Protein AF-A0AA42I0A2-F1 (afdb_monomer)

Mean predicted aligned error: 7.87 Å

Secondary structure (DSSP, 8-state):
-TT---HHIIIIITT-S-EE---S--HHHHHHHHHHHHHHHTSSS-EEEEEEGGGTEEEEEE--SHHHHHHHHHH-TTS-EEEE-TTT--EEEE-SS---EEEE--HHHHHHH--S-HHHHHHHHHHHHHTTGGG--SS-HHHHHHHH--TT-

Nearest PDB structures (foldseek):
  3h25-assembly1_A  TM=4.800E-01  e=4.914E-01  Plasmid RSF1010
  3t0p-assembly1_B  TM=2.494E-01  e=5.218E-01  Agathobacter rectalis ATCC 33656
  3cz8-assembly1_A  TM=2.955E-01  e=2.205E+00  Bacillus subtilis subsp. subtilis str. 168
  4z9m-assembly2_B  TM=3.263E-01  e=4.813E+00  Homo sapiens
  1kz7-assembly2_C  TM=2.636E-01  e=4.532E+00  Mus musculus

Sequence (153 aa):
MFGDDSTLFMRYVKGRGNAVYPWSLSIVDCYFMWLAFSKVSGSDRPLLSRISDNGRQIEDVLIADAYDIYEIDSRAAGFEVVLRHDSSGSLCYWDVHERFVIAVGGRDFLGVASPYPGDIEKHRYIEEMMHREAFGFDGPPEAIYAAISNPFS

Structure (mmCIF, N/CA/C/O backbone):
data_AF-A0AA42I0A2-F1
#
_entry.id   AF-A0AA42I0A2-F1
#
loop_
_atom_site.group_PDB
_atom_site.id
_atom_site.type_symbol
_atom_site.label_atom_id
_atom_site.label_alt_id
_atom_site.label_comp_id
_atom_site.label_asym_id
_atom_site.label_entity_id
_atom_site.label_seq_id
_atom_site.pdbx_PDB_ins_code
_atom_site.Cartn_x
_atom_site.Cartn_y
_atom_site.Cartn_z
_atom_site.occupancy
_atom_site.B_iso_or_equiv
_atom_site.auth_seq_id
_atom_site.auth_comp_id
_atom_site.auth_asym_id
_atom_site.auth_atom_id
_atom_site.pdbx_PDB_model_num
ATOM 1 N N . MET A 1 1 ? 9.692 -6.580 -6.633 1.00 52.25 1 MET A N 1
ATOM 2 C CA . MET A 1 1 ? 10.050 -6.727 -8.070 1.00 52.25 1 MET A CA 1
ATOM 3 C C . MET A 1 1 ? 10.227 -8.189 -8.457 1.00 52.25 1 MET A C 1
ATOM 5 O O . MET A 1 1 ? 10.274 -9.040 -7.579 1.00 52.25 1 MET A O 1
ATOM 9 N N . PHE A 1 2 ? 10.340 -8.518 -9.750 1.00 41.44 2 PHE A N 1
ATOM 10 C CA . PHE A 1 2 ? 10.799 -9.853 -10.162 1.00 41.44 2 PHE A CA 1
ATOM 11 C C . PHE A 1 2 ? 12.229 -10.050 -9.633 1.00 41.44 2 PHE A C 1
ATOM 13 O O . PHE A 1 2 ? 13.110 -9.266 -9.964 1.00 41.44 2 PHE A O 1
ATOM 20 N N . GLY A 1 3 ? 12.425 -11.029 -8.747 1.00 52.66 3 GLY A N 1
ATOM 21 C CA . GLY A 1 3 ? 13.694 -11.243 -8.036 1.00 52.66 3 GLY A CA 1
ATOM 22 C C . GLY A 1 3 ? 13.775 -10.636 -6.630 1.00 52.66 3 GLY A C 1
ATOM 23 O O . GLY A 1 3 ? 14.734 -10.918 -5.928 1.00 52.66 3 GLY A O 1
ATOM 24 N N . ASP A 1 4 ? 12.766 -9.879 -6.193 1.00 64.25 4 ASP A N 1
ATOM 25 C CA . ASP A 1 4 ? 12.669 -9.419 -4.805 1.00 64.25 4 ASP A CA 1
ATOM 26 C C . ASP A 1 4 ? 12.328 -10.607 -3.888 1.00 64.25 4 ASP A C 1
ATOM 28 O O . ASP A 1 4 ? 11.266 -11.233 -4.002 1.00 64.25 4 ASP A O 1
ATOM 32 N N . ASP A 1 5 ? 13.276 -10.966 -3.029 1.00 70.56 5 ASP A N 1
ATOM 33 C CA . ASP A 1 5 ? 13.173 -12.014 -2.019 1.00 70.56 5 ASP A CA 1
ATOM 34 C C . ASP A 1 5 ? 13.103 -11.448 -0.591 1.00 70.56 5 ASP A C 1
ATOM 36 O O . ASP A 1 5 ? 13.224 -12.203 0.381 1.00 70.56 5 ASP A O 1
ATOM 40 N N . SER A 1 6 ? 12.843 -10.141 -0.462 1.00 80.50 6 SER A N 1
ATOM 41 C CA . SER A 1 6 ? 12.669 -9.472 0.823 1.00 80.50 6 SER A CA 1
ATOM 42 C C . SER A 1 6 ? 11.505 -10.055 1.634 1.00 80.50 6 SER A C 1
ATOM 44 O O . SER A 1 6 ? 10.574 -10.700 1.128 1.00 80.50 6 SER A O 1
ATOM 46 N N . THR A 1 7 ? 11.597 -9.901 2.957 1.00 87.25 7 THR A N 1
ATOM 47 C CA . THR A 1 7 ? 10.776 -10.674 3.894 1.00 87.25 7 THR A CA 1
ATOM 48 C C . THR A 1 7 ? 9.296 -10.318 3.782 1.00 87.25 7 THR A C 1
ATOM 50 O O . THR A 1 7 ? 8.445 -11.215 3.776 1.00 87.25 7 THR A O 1
ATOM 53 N N . LEU A 1 8 ? 8.956 -9.028 3.730 1.00 89.38 8 LEU A N 1
ATOM 54 C CA . LEU A 1 8 ? 7.571 -8.581 3.601 1.00 89.38 8 LEU A CA 1
ATOM 55 C C . LEU A 1 8 ? 7.032 -8.829 2.189 1.00 89.38 8 LEU A C 1
ATOM 57 O O . LEU A 1 8 ? 5.884 -9.265 2.089 1.00 89.38 8 LEU A O 1
ATOM 61 N N . PHE A 1 9 ? 7.817 -8.669 1.122 1.00 86.88 9 PHE A N 1
ATOM 62 C CA . PHE A 1 9 ? 7.389 -9.008 -0.235 1.00 86.88 9 PHE A CA 1
ATOM 63 C C . PHE A 1 9 ? 6.990 -10.479 -0.324 1.00 86.88 9 PHE A C 1
ATOM 65 O O . PHE A 1 9 ? 5.863 -10.811 -0.706 1.00 86.88 9 PHE A O 1
ATOM 72 N N . MET A 1 10 ? 7.885 -11.370 0.109 1.00 86.00 10 MET A N 1
ATOM 73 C CA . MET A 1 10 ? 7.660 -12.814 0.120 1.00 86.00 10 MET A CA 1
ATOM 74 C C . MET A 1 10 ? 6.429 -13.203 0.945 1.00 86.00 10 MET A C 1
ATOM 76 O O . MET A 1 10 ? 5.724 -14.150 0.596 1.00 86.00 10 MET A O 1
ATOM 80 N N . ARG A 1 11 ? 6.164 -12.480 2.037 1.00 89.62 11 ARG A N 1
ATOM 81 C CA . ARG A 1 11 ? 5.075 -12.781 2.971 1.00 89.62 11 ARG A CA 1
ATOM 82 C C . ARG A 1 11 ? 3.724 -12.198 2.558 1.00 89.62 11 ARG A C 1
ATOM 84 O O . ARG A 1 11 ? 2.698 -12.826 2.818 1.00 89.62 11 ARG A O 1
ATOM 91 N N . TYR A 1 12 ? 3.706 -11.004 1.974 1.00 88.38 12 TYR A N 1
ATOM 92 C CA . TYR A 1 12 ? 2.481 -10.223 1.777 1.00 88.38 12 TYR A CA 1
ATOM 93 C C . TYR A 1 12 ? 2.108 -10.002 0.314 1.00 88.38 12 TYR A C 1
ATOM 95 O O . TYR A 1 12 ? 0.923 -9.824 0.035 1.00 88.38 12 TYR A O 1
ATOM 103 N N . VAL A 1 13 ? 3.070 -10.036 -0.609 1.00 85.06 13 VAL A N 1
ATOM 104 C CA . VAL A 1 13 ? 2.847 -9.711 -2.025 1.00 85.06 13 VAL A CA 1
ATOM 105 C C . VAL A 1 13 ? 2.998 -10.941 -2.914 1.00 85.06 13 VAL A C 1
ATOM 107 O O . VAL A 1 13 ? 2.140 -11.201 -3.759 1.00 85.06 13 VAL A O 1
ATOM 110 N N . LYS A 1 14 ? 4.058 -11.733 -2.722 1.00 83.25 14 LYS A N 1
ATOM 111 C CA . LYS A 1 14 ? 4.359 -12.875 -3.588 1.00 83.25 14 LYS A CA 1
ATOM 112 C C . LYS A 1 14 ? 3.194 -13.864 -3.658 1.00 83.25 14 LYS A C 1
ATOM 114 O O . LYS A 1 14 ? 2.643 -14.289 -2.646 1.00 83.25 14 LYS A O 1
ATOM 119 N N . GLY A 1 15 ? 2.850 -14.258 -4.884 1.00 77.12 15 GLY A N 1
ATOM 120 C CA . GLY A 1 15 ? 1.766 -15.202 -5.161 1.00 77.12 15 GLY A CA 1
ATOM 121 C C . GLY A 1 15 ? 0.365 -14.585 -5.143 1.00 77.12 15 GLY A C 1
ATOM 122 O O . GLY A 1 15 ? -0.606 -15.307 -5.363 1.00 77.12 15 GLY A O 1
ATOM 123 N N . ARG A 1 16 ? 0.228 -13.272 -4.913 1.00 78.25 16 ARG A N 1
ATOM 124 C CA . ARG A 1 16 ? -1.055 -12.575 -5.049 1.00 78.25 16 ARG A CA 1
ATOM 125 C C . ARG A 1 16 ? -1.222 -12.055 -6.478 1.00 78.25 16 ARG A C 1
ATOM 127 O O . ARG A 1 16 ? -0.449 -11.218 -6.919 1.00 78.25 16 ARG A O 1
ATOM 134 N N . GLY A 1 17 ? -2.246 -12.549 -7.180 1.00 64.25 17 GLY A N 1
ATOM 135 C CA . GLY A 1 17 ? -2.559 -12.160 -8.566 1.00 64.25 17 GLY A CA 1
ATOM 136 C C . GLY A 1 17 ? -3.313 -10.833 -8.717 1.00 64.25 17 GLY A C 1
ATOM 137 O O . GLY A 1 17 ? -3.477 -10.352 -9.825 1.00 64.25 17 GLY A O 1
ATOM 138 N N . ASN A 1 18 ? -3.759 -10.216 -7.620 1.00 75.00 18 ASN A N 1
ATOM 139 C CA . ASN A 1 18 ? -4.546 -8.982 -7.662 1.00 75.00 18 ASN A CA 1
ATOM 140 C C . ASN A 1 18 ? -3.695 -7.807 -7.176 1.00 75.00 18 ASN A C 1
ATOM 142 O O . ASN A 1 18 ? -3.852 -7.365 -6.034 1.00 75.00 18 ASN A O 1
ATOM 146 N N . ALA A 1 19 ? -2.773 -7.346 -8.015 1.00 73.38 19 ALA A N 1
ATOM 147 C CA . ALA A 1 19 ? -1.857 -6.262 -7.692 1.00 73.38 19 ALA A CA 1
ATOM 148 C C . ALA A 1 19 ? -1.877 -5.167 -8.769 1.00 73.38 19 ALA A C 1
ATOM 150 O O . ALA A 1 19 ? -2.047 -5.454 -9.951 1.00 73.38 19 ALA A O 1
ATOM 151 N N . VAL A 1 20 ? -1.706 -3.916 -8.348 1.00 74.31 20 VAL A N 1
ATOM 152 C CA . VAL A 1 20 ? -1.502 -2.750 -9.224 1.00 74.31 20 VAL A CA 1
ATOM 153 C C . VAL A 1 20 ? -0.334 -1.923 -8.699 1.00 74.31 20 VAL A C 1
ATOM 155 O O . VAL A 1 20 ? 0.029 -2.051 -7.526 1.00 74.31 20 VAL A O 1
ATOM 158 N N . TYR A 1 21 ? 0.244 -1.082 -9.555 1.00 73.00 21 TYR A N 1
ATOM 159 C CA . TYR A 1 21 ? 1.384 -0.231 -9.213 1.00 73.00 21 TYR A CA 1
ATOM 160 C C . TYR A 1 21 ? 0.953 1.225 -9.041 1.00 73.00 21 TYR A C 1
ATOM 162 O O . TYR A 1 21 ? 1.020 2.003 -9.998 1.00 73.00 21 TYR A O 1
ATOM 170 N N . PRO A 1 22 ? 0.511 1.635 -7.839 1.00 59.59 22 PRO A N 1
ATOM 171 C CA . PRO A 1 22 ? 0.491 3.042 -7.508 1.00 59.59 22 PRO A CA 1
ATOM 172 C C . PRO A 1 22 ? 1.938 3.552 -7.495 1.00 59.59 22 PRO A C 1
ATOM 174 O O . PRO A 1 22 ? 2.848 2.993 -6.886 1.00 59.59 22 PRO A O 1
ATOM 177 N N . TRP A 1 23 ? 2.130 4.599 -8.275 1.00 64.06 23 TRP A N 1
ATOM 178 C CA . TRP A 1 23 ? 3.380 5.267 -8.600 1.00 64.06 23 TRP A CA 1
ATOM 179 C C . TRP A 1 23 ? 4.102 5.755 -7.347 1.00 64.06 23 TRP A C 1
ATOM 181 O O . TRP A 1 23 ? 3.493 5.787 -6.280 1.00 64.06 23 TRP A O 1
ATOM 191 N N . SER A 1 24 ? 5.368 6.189 -7.491 1.00 60.12 24 SER A N 1
ATOM 192 C CA . SER A 1 24 ? 6.063 7.035 -6.499 1.00 60.12 24 SER A CA 1
ATOM 193 C C . SER A 1 24 ? 5.035 8.007 -5.961 1.00 60.12 24 SER A C 1
ATOM 195 O O . SER A 1 24 ? 4.565 8.822 -6.760 1.00 60.12 24 SER A O 1
ATOM 197 N N . LEU A 1 25 ? 4.610 7.838 -4.707 1.00 63.12 25 LEU A N 1
ATOM 198 C CA . LEU A 1 25 ? 3.296 8.323 -4.334 1.00 63.12 25 LEU A CA 1
ATOM 199 C C . LEU A 1 25 ? 3.331 9.848 -4.304 1.00 63.12 25 LEU A C 1
ATOM 201 O O . LEU A 1 25 ? 3.626 10.475 -3.286 1.00 63.12 25 LEU A O 1
ATOM 205 N N . SER A 1 26 ? 3.017 10.471 -5.439 1.00 77.88 26 SER A N 1
ATOM 206 C CA . SER A 1 26 ? 2.699 11.877 -5.466 1.00 77.88 26 SER A CA 1
ATOM 207 C C . SER A 1 26 ? 1.510 12.059 -4.535 1.00 77.88 26 SER A C 1
ATOM 209 O O . SER A 1 26 ? 0.777 11.112 -4.224 1.00 77.88 26 SER A O 1
ATOM 211 N N . ILE A 1 27 ? 1.272 13.283 -4.087 1.00 84.50 27 ILE A N 1
ATOM 212 C CA . ILE A 1 27 ? 0.112 13.530 -3.229 1.00 84.50 27 ILE A CA 1
ATOM 213 C C . ILE A 1 27 ? -1.209 13.080 -3.894 1.00 84.50 27 ILE A C 1
ATOM 215 O O . ILE A 1 27 ? -2.153 12.710 -3.201 1.00 84.50 27 ILE A O 1
ATOM 219 N N . VAL A 1 28 ? -1.256 13.031 -5.233 1.00 84.50 28 VAL A N 1
ATOM 220 C CA . VAL A 1 28 ? -2.389 12.497 -6.003 1.00 84.50 28 VAL A CA 1
ATOM 221 C C . VAL A 1 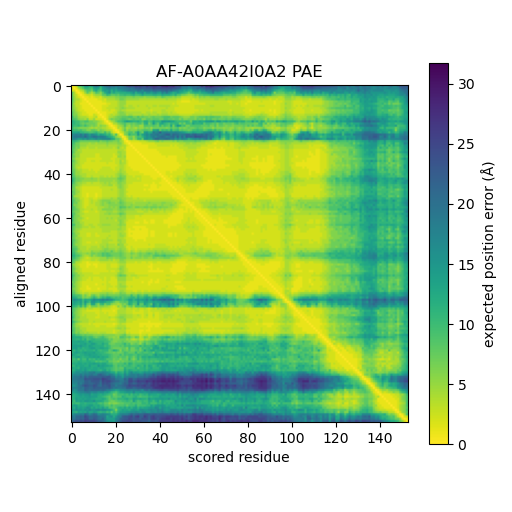28 ? -2.515 10.983 -5.833 1.00 84.50 28 VAL A C 1
ATOM 223 O O . VAL A 1 28 ? -3.604 10.489 -5.559 1.00 84.50 28 VAL A O 1
ATOM 226 N N . ASP A 1 29 ? -1.420 10.235 -5.933 1.00 84.94 29 ASP A N 1
ATOM 227 C CA . ASP A 1 29 ? -1.452 8.776 -5.774 1.00 84.94 29 ASP A CA 1
ATOM 228 C C . ASP A 1 29 ? -1.749 8.394 -4.315 1.00 84.94 29 ASP A C 1
ATOM 230 O O . ASP A 1 29 ? -2.550 7.496 -4.052 1.00 84.94 29 ASP A O 1
ATOM 234 N N . CYS A 1 30 ? -1.201 9.151 -3.354 1.00 89.25 30 CYS A N 1
ATOM 235 C CA . CYS A 1 30 ? -1.553 9.035 -1.937 1.00 89.25 30 CYS A CA 1
ATOM 236 C C . CYS A 1 30 ? -3.053 9.229 -1.703 1.00 89.25 30 CYS A C 1
ATOM 238 O O . CYS A 1 30 ? -3.659 8.506 -0.914 1.00 89.25 30 CYS A O 1
ATOM 240 N N . TYR A 1 31 ? -3.662 10.193 -2.397 1.00 90.75 31 TYR A N 1
ATOM 241 C CA . TYR A 1 31 ? -5.093 10.455 -2.304 1.00 90.75 31 TYR A CA 1
ATOM 242 C C . TYR A 1 31 ? -5.923 9.262 -2.780 1.00 90.75 31 TYR A C 1
ATOM 244 O O . TYR A 1 31 ? -6.869 8.867 -2.097 1.00 90.75 31 TYR A O 1
ATOM 252 N N . PHE A 1 32 ? -5.542 8.626 -3.889 1.00 91.50 32 PHE A N 1
ATOM 253 C CA . PHE A 1 32 ? -6.217 7.415 -4.356 1.00 91.50 32 PHE A CA 1
ATOM 254 C C . PHE A 1 32 ? -6.018 6.225 -3.419 1.00 91.50 32 PHE A C 1
ATOM 256 O O . PHE A 1 32 ? -6.972 5.486 -3.174 1.00 91.50 32 PHE A O 1
ATOM 263 N N . MET A 1 33 ? -4.834 6.071 -2.822 1.00 92.50 33 MET A N 1
ATOM 264 C CA . MET A 1 33 ? -4.615 5.037 -1.809 1.00 92.50 33 MET A CA 1
ATOM 265 C C . MET A 1 33 ? -5.468 5.257 -0.560 1.00 92.50 33 MET A C 1
ATOM 267 O O . MET A 1 33 ? -6.075 4.308 -0.059 1.00 92.50 33 MET A O 1
ATOM 271 N N . TRP A 1 34 ? -5.569 6.500 -0.085 1.00 94.88 34 TRP A N 1
ATOM 272 C CA . TRP A 1 34 ? -6.427 6.848 1.045 1.00 94.88 34 TRP A CA 1
ATOM 273 C C . TRP A 1 34 ? -7.886 6.534 0.724 1.00 94.88 34 TRP A C 1
ATOM 275 O O . TRP A 1 34 ? -8.513 5.779 1.463 1.00 94.88 34 TRP A O 1
ATOM 285 N N . LEU A 1 35 ? -8.395 6.982 -0.429 1.00 95.12 35 LEU A N 1
ATOM 286 C CA . LEU A 1 35 ? -9.753 6.659 -0.871 1.00 95.12 35 LEU A CA 1
ATOM 287 C C . LEU A 1 35 ? -9.995 5.150 -0.991 1.00 95.12 35 LEU A C 1
ATOM 289 O O . LEU A 1 35 ? -11.071 4.670 -0.627 1.00 95.12 35 LEU A O 1
ATOM 293 N N . ALA A 1 36 ? -9.018 4.393 -1.490 1.00 94.75 36 ALA A N 1
ATOM 294 C CA . ALA A 1 36 ? -9.125 2.947 -1.618 1.00 94.75 36 ALA A CA 1
ATOM 295 C C . ALA A 1 36 ? -9.269 2.283 -0.240 1.00 94.75 36 ALA A C 1
ATOM 297 O O . ALA A 1 36 ? -10.164 1.453 -0.052 1.00 94.75 36 ALA A O 1
ATOM 298 N N . PHE A 1 37 ? -8.452 2.685 0.741 1.00 96.44 37 PHE A N 1
ATOM 299 C CA . PHE A 1 37 ? -8.563 2.207 2.121 1.00 96.44 37 PHE A CA 1
ATOM 300 C C . PHE A 1 37 ? -9.853 2.664 2.799 1.00 96.44 37 PHE A C 1
ATOM 302 O O . PHE A 1 37 ? -10.505 1.865 3.476 1.00 96.44 37 PHE A O 1
ATOM 309 N N . SER A 1 38 ? -10.278 3.906 2.582 1.00 97.50 38 SER A N 1
ATOM 310 C CA . SER A 1 38 ? -11.548 4.411 3.098 1.00 97.50 38 SER A CA 1
ATOM 311 C C . SER A 1 38 ? -12.728 3.605 2.566 1.00 97.50 38 SER A C 1
ATOM 313 O O . SER A 1 38 ? -13.612 3.200 3.321 1.00 97.50 38 SER A O 1
ATOM 315 N N . LYS A 1 39 ? -12.704 3.272 1.272 1.00 96.00 39 LYS A N 1
ATOM 316 C CA . LYS A 1 39 ? -13.746 2.467 0.636 1.00 96.00 39 LYS A CA 1
ATOM 317 C C . LYS A 1 39 ? -13.849 1.068 1.243 1.00 96.00 39 LYS A C 1
ATOM 319 O O . LYS A 1 39 ? -14.956 0.627 1.536 1.00 96.00 39 LYS A O 1
ATOM 324 N N . VAL A 1 40 ? -12.729 0.366 1.441 1.00 96.25 40 VAL A N 1
ATOM 325 C CA . VAL A 1 40 ? -12.762 -1.004 1.995 1.00 96.25 40 VAL A CA 1
ATOM 326 C C . VAL A 1 40 ? -12.916 -1.064 3.512 1.00 96.25 40 VAL A C 1
ATOM 328 O O . VAL A 1 40 ? -13.307 -2.106 4.031 1.00 96.25 40 VAL A O 1
ATOM 331 N N . SER A 1 41 ? -12.615 0.020 4.225 1.00 95.62 41 SER A N 1
ATOM 332 C CA . SER A 1 41 ? -12.857 0.128 5.669 1.00 95.62 41 SER A CA 1
ATOM 333 C C . SER A 1 41 ? -14.266 0.612 6.009 1.00 95.62 41 SER A C 1
ATOM 335 O O . SER A 1 41 ? -14.724 0.402 7.129 1.00 95.62 41 SER A O 1
ATOM 337 N N . GLY A 1 42 ? -14.958 1.262 5.067 1.00 95.38 42 GLY A N 1
ATOM 338 C CA . GLY A 1 42 ? -16.217 1.952 5.347 1.00 95.38 42 GLY A CA 1
ATOM 339 C C . GLY A 1 42 ? -16.041 3.168 6.268 1.00 95.38 42 GLY A C 1
ATOM 340 O O . GLY A 1 42 ? -17.000 3.570 6.922 1.00 95.38 42 GLY A O 1
ATOM 341 N N . SER A 1 43 ? -14.827 3.727 6.338 1.00 95.56 43 SER A N 1
ATOM 342 C CA . SER A 1 43 ? -14.443 4.841 7.210 1.00 95.56 43 SER A CA 1
ATOM 343 C C . SER A 1 43 ? -13.703 5.912 6.410 1.00 95.56 43 SER A C 1
ATOM 345 O O . SER A 1 43 ? -12.877 5.599 5.559 1.00 95.56 43 SER A O 1
ATOM 347 N N . ASP A 1 44 ? -13.942 7.187 6.702 1.00 94.31 44 ASP A N 1
ATOM 348 C CA . ASP A 1 44 ? -13.112 8.288 6.193 1.00 94.31 44 ASP A CA 1
ATOM 349 C C . ASP A 1 44 ? -11.718 8.307 6.841 1.00 94.31 44 ASP A C 1
ATOM 351 O O . ASP A 1 44 ? -10.777 8.861 6.277 1.00 94.31 44 ASP A O 1
ATOM 355 N N . ARG A 1 45 ? -11.575 7.633 7.987 1.00 96.56 45 ARG A N 1
ATOM 356 C CA . ARG A 1 45 ? -10.320 7.452 8.715 1.00 96.56 45 ARG A CA 1
ATOM 357 C C . ARG A 1 45 ? -10.027 5.967 8.914 1.00 96.56 45 ARG A C 1
ATOM 359 O O . ARG A 1 45 ? -10.367 5.419 9.969 1.00 96.56 45 ARG A O 1
ATOM 366 N N . PRO A 1 46 ? -9.507 5.259 7.898 1.00 96.69 46 PRO A N 1
ATOM 367 C CA . PRO A 1 46 ? -9.196 3.844 8.033 1.00 96.69 46 PRO A CA 1
ATOM 368 C C . PRO A 1 46 ? -8.119 3.619 9.101 1.00 96.69 46 PRO A C 1
ATOM 370 O O . PRO A 1 46 ? -7.084 4.285 9.110 1.00 96.69 46 PRO A O 1
ATOM 373 N N . LEU A 1 47 ? -8.362 2.647 9.983 1.00 97.88 47 LEU A N 1
ATOM 374 C CA . LEU A 1 47 ? -7.348 2.105 10.883 1.00 97.88 47 LEU A CA 1
ATOM 375 C C . LEU A 1 47 ? -6.596 0.997 10.146 1.00 97.88 47 LEU A C 1
ATOM 377 O O . LEU A 1 47 ? -7.205 0.014 9.716 1.00 97.88 47 LEU A O 1
ATOM 381 N N . LEU A 1 48 ? -5.290 1.170 9.98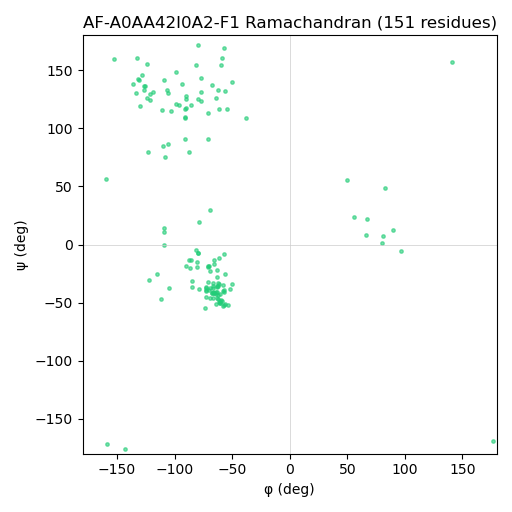5 1.00 97.69 48 LEU A N 1
ATOM 382 C CA . LEU A 1 48 ? -4.419 0.268 9.243 1.00 97.69 48 LEU A CA 1
ATOM 383 C C . LEU A 1 48 ? -3.279 -0.205 10.140 1.00 97.69 48 LEU A C 1
ATOM 385 O O . LEU A 1 48 ? -2.878 0.492 11.065 1.00 97.69 48 LEU A O 1
ATOM 389 N N . SER A 1 49 ? -2.713 -1.361 9.826 1.00 97.50 49 SER A N 1
ATOM 390 C CA . SER A 1 49 ? -1.475 -1.829 10.437 1.00 97.50 49 SER A CA 1
ATOM 391 C C . SER A 1 49 ? -0.309 -1.472 9.528 1.00 97.50 49 SER A C 1
ATOM 393 O O . SER A 1 49 ? -0.247 -1.919 8.378 1.00 97.50 49 SER A O 1
ATOM 395 N N . ARG A 1 50 ? 0.628 -0.679 10.041 1.00 95.50 50 ARG A N 1
ATOM 396 C CA . ARG A 1 50 ? 1.929 -0.459 9.420 1.00 95.50 50 ARG A CA 1
ATOM 397 C C . ARG A 1 50 ? 2.910 -1.491 9.958 1.00 95.50 50 ARG A C 1
ATOM 399 O O . ARG A 1 50 ? 3.082 -1.655 11.160 1.00 95.50 50 ARG A O 1
ATOM 406 N N . ILE A 1 51 ? 3.523 -2.219 9.040 1.00 95.06 51 ILE A N 1
ATOM 407 C CA . ILE A 1 51 ? 4.370 -3.371 9.306 1.00 95.06 51 ILE A CA 1
ATOM 408 C C . ILE A 1 51 ? 5.747 -3.069 8.725 1.00 95.06 51 ILE A C 1
ATOM 410 O O . ILE A 1 51 ? 5.869 -2.776 7.537 1.00 95.06 51 ILE A O 1
ATOM 414 N N . SER A 1 52 ? 6.774 -3.147 9.560 1.00 91.38 52 SER A N 1
ATOM 415 C CA . SER A 1 52 ? 8.168 -2.866 9.208 1.00 91.38 52 SER A CA 1
ATOM 416 C C . SER A 1 52 ? 9.111 -3.826 9.939 1.00 91.38 52 SER A C 1
ATOM 418 O O . SER A 1 52 ? 8.669 -4.769 10.606 1.00 91.38 52 SER A O 1
ATOM 420 N N . ASP A 1 53 ? 10.423 -3.627 9.779 1.00 89.38 53 ASP A N 1
ATOM 421 C CA . ASP A 1 53 ? 11.469 -4.465 10.386 1.00 89.38 53 ASP A CA 1
ATOM 422 C C . ASP A 1 53 ? 11.227 -5.965 10.138 1.00 89.38 53 ASP A C 1
ATOM 424 O O . ASP A 1 53 ? 11.074 -6.769 11.061 1.00 89.38 53 ASP A O 1
ATOM 428 N N . ASN A 1 54 ? 11.091 -6.345 8.861 1.00 87.19 54 ASN A N 1
ATOM 429 C CA . ASN A 1 54 ? 10.846 -7.732 8.445 1.00 87.19 54 ASN A CA 1
ATOM 430 C C . ASN A 1 54 ? 9.598 -8.369 9.099 1.00 87.19 54 ASN A C 1
ATOM 432 O O . ASN A 1 54 ? 9.486 -9.591 9.234 1.00 87.19 54 ASN A O 1
ATOM 436 N N . GLY A 1 55 ? 8.648 -7.542 9.540 1.00 88.25 55 GLY A N 1
ATOM 437 C CA . GLY A 1 55 ? 7.391 -7.962 10.149 1.00 88.25 55 GLY A CA 1
ATOM 438 C C . GLY A 1 55 ? 7.447 -8.125 11.663 1.00 88.25 55 GLY A C 1
ATOM 439 O O . GLY A 1 55 ? 6.529 -8.719 12.228 1.00 88.25 55 GLY A O 1
ATOM 440 N N . ARG A 1 56 ? 8.511 -7.639 12.312 1.00 89.06 56 ARG A N 1
ATOM 441 C CA . ARG A 1 56 ? 8.648 -7.615 13.777 1.00 89.06 56 ARG A CA 1
ATOM 442 C C . ARG A 1 56 ? 7.996 -6.392 14.401 1.00 89.06 56 ARG A C 1
ATOM 444 O O . ARG A 1 56 ? 7.505 -6.479 15.523 1.00 89.06 56 ARG A O 1
ATOM 451 N N . GLN A 1 57 ? 7.985 -5.277 13.680 1.00 92.19 57 GLN A N 1
ATOM 452 C CA . GLN A 1 57 ? 7.315 -4.062 14.108 1.00 92.19 57 GLN A CA 1
ATOM 453 C C . GLN A 1 57 ? 5.955 -3.984 13.420 1.00 92.19 57 GLN A C 1
ATOM 455 O O . GLN A 1 57 ? 5.876 -3.993 12.194 1.00 92.19 57 GLN A O 1
ATOM 460 N N . ILE A 1 58 ? 4.893 -3.940 14.223 1.00 94.69 58 ILE A N 1
ATOM 461 C CA . ILE A 1 58 ? 3.512 -3.768 13.773 1.00 94.69 58 ILE A CA 1
ATOM 462 C C . ILE A 1 58 ? 2.915 -2.650 14.619 1.00 94.69 58 ILE A C 1
ATOM 464 O O . ILE A 1 58 ? 2.872 -2.762 15.845 1.00 94.69 58 ILE A O 1
ATOM 468 N N . GLU A 1 59 ? 2.497 -1.572 13.969 1.00 96.31 59 GLU A N 1
ATOM 469 C CA . GLU A 1 59 ? 1.906 -0.400 14.607 1.00 96.31 59 GLU A CA 1
ATOM 470 C C . GLU A 1 59 ? 0.549 -0.078 13.979 1.00 96.31 59 GLU A C 1
ATOM 472 O O . GLU A 1 59 ? 0.394 -0.109 12.758 1.00 96.31 59 GLU A O 1
ATOM 477 N N . ASP A 1 60 ? -0.435 0.231 14.819 1.00 96.81 60 ASP A N 1
ATOM 478 C CA . ASP A 1 60 ? -1.732 0.707 14.354 1.00 96.81 60 ASP A CA 1
ATOM 479 C C . ASP A 1 60 ? -1.625 2.191 14.000 1.00 96.81 60 ASP A C 1
ATOM 481 O O . ASP A 1 60 ? -1.220 3.020 14.818 1.00 96.81 60 ASP A O 1
ATOM 485 N N . VAL A 1 61 ? -2.005 2.528 12.772 1.00 96.50 61 VAL A N 1
ATOM 486 C CA . VAL A 1 61 ? -1.995 3.887 12.237 1.00 96.50 61 VAL A CA 1
ATOM 487 C C . VAL A 1 61 ? -3.384 4.250 11.736 1.00 96.50 61 VAL A C 1
ATOM 489 O O . VAL A 1 61 ? -3.997 3.541 10.938 1.00 96.50 61 VAL A O 1
ATOM 492 N N . LEU A 1 62 ? -3.901 5.370 12.230 1.00 97.56 62 LEU A N 1
ATOM 493 C CA . LEU A 1 62 ? -5.145 5.949 11.746 1.00 97.56 62 LEU A CA 1
ATOM 494 C C . LEU A 1 62 ? -4.805 6.928 10.624 1.00 97.56 62 LEU A C 1
ATOM 496 O O . LEU A 1 62 ? -4.133 7.920 10.881 1.00 97.56 62 LEU A O 1
ATOM 500 N N . ILE A 1 63 ? -5.266 6.654 9.407 1.00 97.12 63 ILE A N 1
ATOM 501 C CA . ILE A 1 63 ? -5.010 7.521 8.252 1.00 97.12 63 ILE A CA 1
ATOM 502 C C . ILE A 1 63 ? -6.145 8.535 8.151 1.00 97.12 63 ILE A C 1
ATOM 504 O O . ILE A 1 63 ? -7.270 8.165 7.829 1.00 97.12 63 ILE A O 1
ATOM 508 N N . ALA A 1 64 ? -5.878 9.800 8.449 1.00 96.31 64 ALA A N 1
ATOM 509 C CA . ALA A 1 64 ? -6.861 10.869 8.352 1.00 96.31 64 ALA A CA 1
ATOM 510 C C . ALA A 1 64 ? -7.058 11.338 6.907 1.00 96.31 64 ALA A C 1
ATOM 512 O O . ALA A 1 64 ? -8.187 11.639 6.519 1.00 96.31 64 ALA A O 1
ATOM 513 N N . ASP A 1 65 ? -5.977 11.400 6.130 1.00 95.62 65 ASP A N 1
ATOM 514 C CA . ASP A 1 65 ? -5.997 11.868 4.748 1.00 95.62 65 ASP A CA 1
ATOM 515 C C . ASP A 1 65 ? -4.789 11.367 3.926 1.00 95.62 65 ASP A C 1
ATOM 517 O O . ASP A 1 65 ? -4.011 10.503 4.337 1.00 95.62 65 ASP A O 1
ATOM 521 N N . ALA A 1 66 ? -4.652 11.905 2.713 1.00 92.44 66 ALA A N 1
ATOM 522 C CA . ALA A 1 66 ? -3.573 11.585 1.787 1.00 92.44 66 ALA A CA 1
ATOM 523 C C . ALA A 1 66 ? -2.173 11.976 2.299 1.00 92.44 66 ALA A C 1
ATOM 525 O O . ALA A 1 66 ? -1.192 11.350 1.899 1.00 92.44 66 ALA A O 1
ATOM 526 N N . TYR A 1 67 ? -2.047 12.998 3.151 1.00 93.38 67 TYR A N 1
ATOM 527 C CA . TYR A 1 67 ? -0.749 13.440 3.664 1.00 93.38 67 TYR A CA 1
ATOM 528 C C . TYR A 1 67 ? -0.151 12.435 4.643 1.00 93.38 67 TYR A C 1
ATOM 530 O O . TYR A 1 67 ? 1.065 12.258 4.636 1.00 93.38 67 TYR A O 1
ATOM 538 N N . ASP A 1 68 ? -0.977 11.717 5.402 1.00 94.31 68 ASP A N 1
ATOM 539 C CA . ASP A 1 68 ? -0.497 10.634 6.266 1.00 94.31 68 ASP A CA 1
ATOM 540 C C . ASP A 1 68 ? 0.125 9.499 5.435 1.00 94.31 68 ASP A C 1
ATOM 542 O O . ASP A 1 68 ? 1.191 8.978 5.765 1.00 94.31 68 ASP A O 1
ATOM 546 N N . ILE A 1 69 ? -0.494 9.148 4.299 1.00 91.81 69 ILE A N 1
ATOM 547 C CA . ILE A 1 69 ? 0.080 8.168 3.362 1.00 91.81 69 ILE A CA 1
ATOM 548 C C . ILE A 1 69 ? 1.372 8.705 2.740 1.00 91.81 69 ILE A C 1
ATOM 550 O O . ILE A 1 69 ? 2.352 7.968 2.636 1.00 91.81 69 ILE A O 1
ATOM 554 N N . TYR A 1 70 ? 1.400 9.986 2.371 1.00 89.31 70 TYR A N 1
ATOM 555 C CA . TYR A 1 70 ? 2.592 10.632 1.823 1.00 89.31 70 TYR A CA 1
ATOM 556 C C . TYR A 1 70 ? 3.756 10.662 2.824 1.00 89.31 70 TYR A C 1
ATOM 558 O O . TYR A 1 70 ? 4.920 10.494 2.453 1.00 89.31 70 TYR A O 1
ATOM 566 N N . GLU A 1 71 ? 3.463 10.855 4.108 1.00 89.75 71 GLU A N 1
ATOM 567 C CA . GLU A 1 71 ? 4.459 10.793 5.169 1.00 89.75 71 GLU A CA 1
ATOM 568 C C . GLU A 1 71 ? 4.993 9.367 5.357 1.00 89.75 71 GLU A C 1
ATOM 570 O O . GLU A 1 71 ? 6.206 9.188 5.497 1.00 89.75 71 GLU A O 1
ATOM 575 N N . ILE A 1 72 ? 4.120 8.354 5.307 1.00 89.38 72 ILE A N 1
ATOM 576 C CA . ILE A 1 72 ? 4.528 6.942 5.332 1.00 89.38 72 ILE A CA 1
ATOM 577 C C . ILE A 1 72 ? 5.441 6.630 4.142 1.00 89.38 72 ILE A C 1
ATOM 579 O O . ILE A 1 72 ? 6.514 6.070 4.359 1.00 89.38 72 ILE A O 1
ATOM 583 N N . ASP A 1 73 ? 5.071 7.047 2.927 1.00 86.75 73 ASP A N 1
ATOM 584 C CA . ASP A 1 73 ? 5.898 6.900 1.721 1.00 86.75 73 ASP A CA 1
ATOM 585 C C . ASP A 1 73 ? 7.274 7.547 1.887 1.00 86.75 73 ASP A C 1
ATOM 587 O O . ASP A 1 73 ? 8.311 6.912 1.703 1.00 86.75 73 ASP A O 1
ATOM 591 N N . SER A 1 74 ? 7.286 8.810 2.312 1.00 84.12 74 SER A N 1
ATOM 592 C CA . SER A 1 74 ? 8.515 9.585 2.479 1.00 84.12 74 SER A CA 1
ATOM 593 C C . SER A 1 74 ? 9.455 8.956 3.511 1.00 84.12 74 SER A C 1
ATOM 595 O O . SER A 1 74 ? 10.675 9.026 3.365 1.00 84.12 74 SER A O 1
ATOM 597 N N . ARG A 1 75 ? 8.898 8.325 4.552 1.00 85.06 75 ARG A N 1
ATOM 598 C CA . ARG A 1 75 ? 9.649 7.625 5.605 1.00 85.06 75 ARG A CA 1
ATOM 599 C C . ARG A 1 75 ? 9.998 6.178 5.250 1.00 85.06 75 ARG A C 1
ATOM 601 O O . ARG A 1 75 ? 10.816 5.588 5.949 1.00 85.06 75 ARG A O 1
ATOM 608 N N . ALA A 1 76 ? 9.392 5.606 4.211 1.00 82.31 76 ALA A N 1
ATOM 609 C CA . ALA A 1 76 ? 9.693 4.259 3.731 1.00 82.31 76 ALA A CA 1
ATOM 610 C C . ALA A 1 76 ? 10.966 4.209 2.868 1.00 82.31 76 ALA A C 1
ATOM 612 O O . ALA A 1 76 ? 11.442 3.129 2.548 1.00 82.31 76 ALA A O 1
ATOM 613 N N . ALA A 1 77 ? 11.564 5.355 2.520 1.00 79.00 77 ALA A N 1
ATOM 614 C CA . ALA A 1 77 ? 12.800 5.398 1.743 1.00 79.00 77 ALA A CA 1
ATOM 615 C C . ALA A 1 77 ? 13.921 4.558 2.392 1.00 79.00 77 ALA A C 1
ATOM 617 O O . ALA A 1 77 ? 14.388 4.871 3.489 1.00 79.00 77 ALA A O 1
ATOM 618 N N . GLY A 1 78 ? 14.368 3.510 1.692 1.00 76.12 78 GLY A N 1
ATOM 619 C CA . GLY A 1 78 ? 15.404 2.590 2.171 1.00 76.12 78 GLY 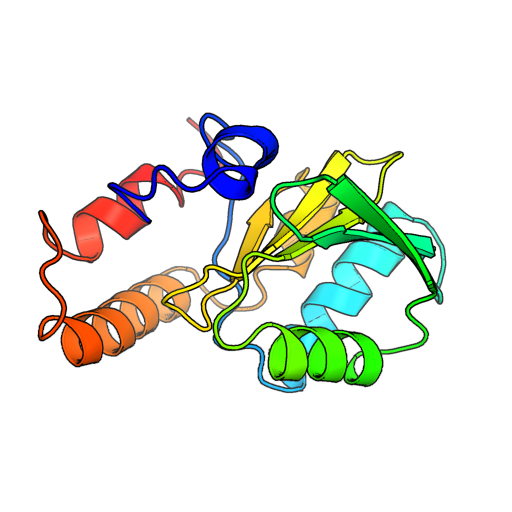A CA 1
ATOM 620 C C . GLY A 1 78 ? 14.908 1.505 3.133 1.00 76.12 78 GLY A C 1
ATOM 621 O O . GLY A 1 78 ? 15.733 0.781 3.691 1.00 76.12 78 GLY A O 1
ATOM 622 N N . PHE A 1 79 ? 13.595 1.381 3.343 1.00 83.19 79 PHE A N 1
ATOM 623 C CA . PHE A 1 79 ? 12.993 0.414 4.255 1.00 83.19 79 PHE A CA 1
ATOM 624 C C . PHE A 1 79 ? 11.838 -0.337 3.601 1.00 83.19 79 PHE A C 1
ATOM 626 O O . PHE A 1 79 ? 11.005 0.235 2.910 1.00 83.19 79 PHE A O 1
ATOM 633 N N . GLU A 1 80 ? 11.735 -1.620 3.925 1.00 87.62 80 GLU A N 1
ATOM 634 C CA . GLU A 1 80 ? 10.586 -2.430 3.552 1.00 87.62 80 GLU A CA 1
ATOM 635 C C . GLU A 1 80 ? 9.406 -2.096 4.474 1.00 87.62 80 GLU A C 1
ATOM 637 O O . GLU A 1 80 ? 9.515 -2.207 5.705 1.00 87.62 80 GLU A O 1
ATOM 642 N N . VAL A 1 81 ? 8.274 -1.689 3.897 1.00 91.25 81 VAL A N 1
ATOM 643 C CA . VAL A 1 81 ? 7.076 -1.315 4.663 1.00 91.25 81 VAL A CA 1
ATOM 644 C C . VAL A 1 81 ? 5.834 -1.917 4.024 1.00 91.25 81 VAL A C 1
ATOM 646 O O . VAL A 1 81 ? 5.659 -1.885 2.810 1.00 91.25 81 VAL A O 1
ATOM 649 N N . VAL A 1 82 ? 4.924 -2.428 4.850 1.00 93.38 82 VAL A N 1
ATOM 650 C CA . VAL A 1 82 ? 3.569 -2.801 4.436 1.00 93.38 82 VAL A CA 1
ATOM 651 C C . VAL A 1 82 ? 2.563 -1.976 5.221 1.00 93.38 82 VAL A C 1
ATOM 653 O O . VAL A 1 82 ? 2.631 -1.914 6.443 1.00 93.38 82 VAL A O 1
ATOM 656 N N . LEU A 1 83 ? 1.601 -1.376 4.529 1.00 95.06 83 LEU A N 1
ATOM 657 C CA . LEU A 1 83 ? 0.434 -0.740 5.134 1.00 95.06 83 LEU A CA 1
ATOM 658 C C . LEU A 1 83 ? -0.788 -1.580 4.792 1.00 95.06 83 LEU A C 1
ATOM 660 O O . LEU A 1 83 ? -1.121 -1.725 3.619 1.00 95.06 83 LEU A O 1
ATOM 664 N N . ARG A 1 84 ? -1.440 -2.167 5.792 1.00 96.31 84 ARG A N 1
ATOM 665 C CA . ARG A 1 84 ? -2.475 -3.184 5.589 1.00 96.31 84 ARG A CA 1
ATOM 666 C C . ARG A 1 84 ? -3.767 -2.823 6.300 1.00 96.31 84 ARG A C 1
ATOM 668 O O . ARG A 1 84 ? -3.768 -2.482 7.474 1.00 96.31 84 ARG A O 1
ATOM 675 N N . HIS A 1 85 ? -4.883 -3.010 5.608 1.00 96.94 85 HIS A N 1
ATOM 676 C CA . HIS A 1 85 ? -6.190 -3.103 6.240 1.00 96.94 85 HIS A CA 1
ATOM 677 C C . HIS A 1 85 ? -6.482 -4.572 6.556 1.00 96.94 85 HIS A C 1
ATOM 679 O O . HIS A 1 85 ? -6.677 -5.391 5.653 1.00 96.94 85 HIS A O 1
ATOM 685 N N . ASP A 1 86 ? -6.478 -4.925 7.838 1.00 93.81 86 ASP A N 1
ATOM 686 C CA . ASP A 1 86 ? -6.495 -6.328 8.257 1.00 93.81 86 ASP A CA 1
ATOM 687 C C . ASP A 1 86 ? -7.772 -7.070 7.858 1.00 93.81 86 ASP A C 1
ATOM 689 O O . ASP A 1 86 ? -7.688 -8.206 7.383 1.00 93.81 86 ASP A O 1
ATOM 693 N N . SER A 1 87 ? -8.935 -6.425 7.992 1.00 93.69 87 SER A N 1
ATOM 694 C CA . SER A 1 87 ? -10.235 -7.060 7.741 1.00 93.69 87 SER A CA 1
ATOM 695 C C . SER A 1 87 ? -10.482 -7.357 6.258 1.00 93.69 87 SER A C 1
ATOM 697 O O . SER A 1 87 ? -10.986 -8.429 5.929 1.00 93.69 87 SER A O 1
ATOM 699 N N . SER A 1 88 ? -10.086 -6.455 5.349 1.00 93.06 88 SER A N 1
ATOM 700 C CA . SER A 1 88 ? -10.211 -6.678 3.900 1.00 93.06 88 SER A CA 1
ATOM 701 C C . SER A 1 88 ? -9.006 -7.401 3.293 1.00 93.06 88 SER A C 1
ATOM 703 O O . SER A 1 88 ? -9.052 -7.812 2.134 1.00 93.06 88 SER A O 1
ATOM 705 N N . GLY A 1 89 ? -7.896 -7.503 4.030 1.00 93.00 89 GLY A N 1
ATOM 706 C CA . GLY A 1 89 ? -6.632 -8.050 3.539 1.00 93.00 89 GLY A CA 1
ATOM 707 C C . GLY A 1 89 ? -5.958 -7.216 2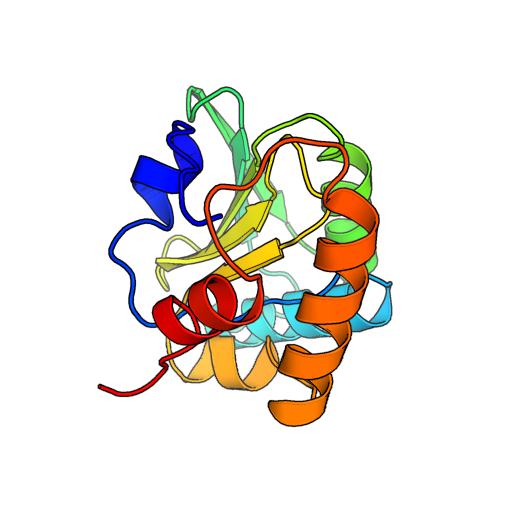.442 1.00 93.00 89 GLY A C 1
ATOM 708 O O . GLY A 1 89 ? -4.980 -7.693 1.856 1.00 93.00 89 GLY A O 1
ATOM 709 N N . SER A 1 90 ? -6.476 -6.012 2.166 1.00 95.00 90 SER A N 1
ATOM 710 C CA . SER A 1 90 ? -5.913 -5.070 1.193 1.00 95.00 90 SER A CA 1
ATOM 711 C C . SER A 1 90 ? -4.697 -4.365 1.784 1.00 95.00 90 SER A C 1
ATOM 713 O O . SER A 1 90 ? -4.676 -4.082 2.983 1.00 95.00 90 SER A O 1
ATOM 715 N N . LEU A 1 91 ? -3.679 -4.104 0.971 1.00 94.38 91 LEU A N 1
ATOM 716 C CA . LEU A 1 91 ? -2.419 -3.541 1.438 1.00 94.38 91 LEU A CA 1
ATOM 717 C C . LEU A 1 91 ? -1.687 -2.737 0.367 1.00 94.38 91 LEU A C 1
ATOM 719 O O . LEU A 1 91 ? -1.902 -2.940 -0.824 1.00 94.38 91 LEU A O 1
ATOM 723 N N . CYS A 1 92 ? -0.789 -1.879 0.832 1.00 92.12 92 CYS A N 1
ATOM 724 C CA . CYS A 1 92 ? 0.301 -1.289 0.071 1.00 92.12 92 CYS A CA 1
ATOM 725 C C . CYS A 1 92 ? 1.621 -1.881 0.557 1.00 92.12 92 CYS A C 1
ATOM 727 O O . CYS A 1 92 ? 1.802 -2.069 1.760 1.00 92.12 92 CYS A O 1
ATOM 729 N N . TYR A 1 93 ? 2.537 -2.131 -0.365 1.00 90.00 93 TYR A N 1
ATOM 730 C CA . TYR A 1 93 ? 3.902 -2.566 -0.096 1.00 90.00 93 TYR A CA 1
ATOM 731 C C . TYR A 1 93 ? 4.881 -1.562 -0.698 1.00 90.00 93 TYR A C 1
ATOM 733 O O . TYR A 1 93 ? 4.745 -1.255 -1.878 1.00 90.00 93 TYR A O 1
ATOM 741 N N . TRP A 1 94 ? 5.844 -1.093 0.092 1.00 88.00 94 TRP A N 1
ATOM 742 C CA . TRP A 1 94 ? 6.983 -0.286 -0.341 1.00 88.00 94 TRP A CA 1
ATOM 743 C C . TRP A 1 94 ? 8.236 -1.152 -0.326 1.00 88.00 94 TRP A C 1
ATOM 745 O O . TRP A 1 94 ? 8.525 -1.802 0.684 1.00 88.00 94 TRP A O 1
ATOM 755 N N . ASP A 1 95 ? 8.969 -1.123 -1.433 1.00 81.44 95 ASP A N 1
ATOM 756 C CA . ASP A 1 95 ? 10.251 -1.803 -1.564 1.00 81.44 95 ASP A CA 1
ATOM 757 C C . ASP A 1 95 ? 11.413 -0.987 -0.952 1.00 81.44 95 ASP A C 1
ATOM 759 O O . ASP A 1 95 ? 11.370 0.240 -0.861 1.00 81.44 95 ASP A O 1
ATOM 763 N N . VAL A 1 96 ? 12.481 -1.681 -0.544 1.00 72.44 96 VAL A N 1
ATOM 764 C CA . VAL A 1 96 ? 13.708 -1.090 0.026 1.00 72.44 96 VAL A CA 1
ATOM 765 C C . VAL A 1 96 ? 14.485 -0.274 -1.000 1.00 72.44 96 VAL A C 1
ATOM 767 O O . VAL A 1 96 ? 15.043 0.777 -0.670 1.00 72.44 96 VAL A O 1
ATOM 770 N N . HIS A 1 97 ? 14.583 -0.783 -2.225 1.00 65.06 97 HIS A N 1
ATOM 771 C CA . HIS A 1 97 ? 15.403 -0.194 -3.279 1.00 65.06 97 HIS A CA 1
ATOM 772 C C . HIS A 1 97 ? 14.616 0.814 -4.105 1.00 65.06 97 HIS A C 1
ATOM 774 O O . HIS A 1 97 ? 15.196 1.667 -4.782 1.00 65.06 97 HIS A O 1
ATOM 780 N N . GLU A 1 98 ? 13.293 0.737 -4.025 1.00 57.50 98 GLU A N 1
ATOM 781 C CA . GLU A 1 98 ? 12.422 1.443 -4.922 1.00 57.50 98 GLU A CA 1
ATOM 782 C C . GLU A 1 98 ? 11.291 2.165 -4.209 1.00 57.50 98 GLU A C 1
ATOM 784 O O . GLU A 1 98 ? 10.500 1.579 -3.483 1.00 57.50 98 GLU A O 1
ATOM 789 N N . ARG A 1 99 ? 11.108 3.446 -4.545 1.00 58.97 99 ARG A N 1
ATOM 790 C CA . ARG A 1 99 ? 9.889 4.198 -4.199 1.00 58.97 99 ARG A CA 1
ATOM 791 C C . ARG A 1 99 ? 8.656 3.710 -4.981 1.00 58.97 99 ARG A C 1
ATOM 793 O O . ARG A 1 99 ? 7.811 4.524 -5.331 1.00 58.97 99 ARG A O 1
ATOM 800 N N . PHE A 1 100 ? 8.589 2.437 -5.369 1.00 64.81 100 PHE A N 1
ATOM 801 C CA . PHE A 1 100 ? 7.390 1.883 -5.988 1.00 64.81 100 PHE A CA 1
ATOM 802 C C . PHE A 1 100 ? 6.524 1.251 -4.923 1.00 64.81 100 PHE A C 1
ATOM 804 O O . PHE A 1 100 ? 7.010 0.537 -4.043 1.00 64.81 100 PHE A O 1
ATOM 811 N N . VAL A 1 101 ? 5.227 1.494 -5.058 1.00 75.12 101 VAL A N 1
ATOM 812 C CA . VAL A 1 101 ? 4.230 0.903 -4.192 1.00 75.12 101 VAL A CA 1
ATOM 813 C C . VAL A 1 101 ? 3.500 -0.172 -4.971 1.00 75.12 101 VAL A C 1
ATOM 815 O O . VAL A 1 101 ? 3.097 0.030 -6.112 1.00 75.12 101 VAL A O 1
ATOM 818 N N . ILE A 1 102 ? 3.339 -1.340 -4.361 1.00 84.31 102 ILE A N 1
ATOM 819 C CA . ILE A 1 102 ? 2.460 -2.387 -4.876 1.00 84.31 102 ILE A CA 1
ATOM 820 C C . ILE A 1 102 ? 1.197 -2.359 -4.031 1.00 84.31 102 ILE A C 1
ATOM 822 O O . ILE A 1 102 ? 1.235 -2.651 -2.835 1.00 84.31 102 ILE A O 1
ATOM 826 N N . ALA A 1 103 ? 0.071 -2.016 -4.647 1.00 88.12 103 ALA A N 1
ATOM 827 C CA . ALA A 1 103 ? -1.236 -2.140 -4.025 1.00 88.12 103 ALA A CA 1
ATOM 828 C C . ALA A 1 103 ? -1.806 -3.519 -4.333 1.00 88.12 103 ALA A C 1
ATOM 830 O O . ALA A 1 103 ? -1.900 -3.917 -5.489 1.00 88.12 103 ALA A O 1
ATOM 831 N N . VAL A 1 104 ? -2.219 -4.240 -3.297 1.00 89.38 104 VAL A N 1
ATOM 832 C CA . VAL A 1 104 ? -2.776 -5.586 -3.403 1.00 89.38 104 VAL A CA 1
ATOM 833 C C . VAL A 1 104 ? -4.123 -5.621 -2.708 1.00 89.38 104 VAL A C 1
ATOM 835 O O . VAL A 1 104 ? -4.249 -5.165 -1.574 1.00 89.38 104 VAL A O 1
ATOM 838 N N . GLY A 1 105 ? -5.147 -6.186 -3.341 1.00 90.25 105 GLY A N 1
ATOM 839 C CA . GLY A 1 105 ? -6.470 -6.218 -2.724 1.00 90.25 105 GLY A CA 1
ATOM 840 C C . GLY A 1 105 ? -7.570 -6.811 -3.589 1.00 90.25 105 GLY A C 1
ATOM 841 O O . GLY A 1 105 ? -7.331 -7.436 -4.618 1.00 90.25 105 GLY A O 1
ATOM 842 N N . GLY A 1 106 ? -8.809 -6.637 -3.130 1.00 89.06 106 GLY A N 1
ATOM 843 C CA . GLY A 1 106 ? -9.999 -6.994 -3.899 1.00 89.06 106 GLY A CA 1
ATOM 844 C C . GLY A 1 106 ? -10.346 -5.942 -4.954 1.00 89.06 106 GLY A C 1
ATOM 845 O O . GLY A 1 106 ? -9.813 -4.832 -4.951 1.00 89.06 106 GLY A O 1
ATOM 846 N N . ARG A 1 107 ? -11.313 -6.268 -5.820 1.00 87.44 107 ARG A N 1
ATOM 847 C CA . ARG A 1 107 ? -11.784 -5.385 -6.902 1.00 87.44 107 ARG A CA 1
ATOM 848 C C . ARG A 1 107 ? -12.171 -3.988 -6.415 1.00 87.44 107 ARG A C 1
ATOM 850 O O . ARG A 1 107 ? -11.890 -3.007 -7.095 1.00 87.44 107 ARG A O 1
ATOM 857 N N . ASP A 1 108 ? -12.796 -3.895 -5.244 1.00 89.12 108 ASP A N 1
ATOM 858 C CA . ASP A 1 108 ? -13.226 -2.611 -4.697 1.00 89.12 108 ASP A CA 1
ATOM 859 C C . ASP A 1 108 ? -12.076 -1.693 -4.311 1.00 89.12 108 ASP A C 1
ATOM 861 O O . ASP A 1 108 ? -12.202 -0.486 -4.512 1.00 89.12 108 ASP A O 1
ATOM 865 N N . PHE A 1 109 ? -10.985 -2.266 -3.806 1.00 92.31 109 PHE A N 1
ATOM 866 C CA . PHE A 1 109 ? -9.762 -1.552 -3.467 1.00 92.31 109 PHE A CA 1
ATOM 867 C C . PHE A 1 109 ? -9.000 -1.160 -4.732 1.00 92.31 109 PHE A C 1
ATOM 869 O O . PHE A 1 109 ? -8.736 0.015 -4.965 1.00 92.31 109 PHE A O 1
ATOM 876 N N . LEU A 1 110 ? -8.704 -2.143 -5.588 1.00 88.75 110 LEU A N 1
ATOM 877 C CA . LEU A 1 110 ? -7.860 -1.944 -6.767 1.00 88.75 110 LEU A CA 1
ATOM 878 C C . LEU A 1 110 ? -8.500 -1.030 -7.811 1.00 88.75 110 LEU A C 1
ATOM 880 O O . LEU A 1 110 ? -7.797 -0.254 -8.445 1.00 88.75 110 LEU A O 1
ATOM 884 N N . GLY A 1 111 ? -9.831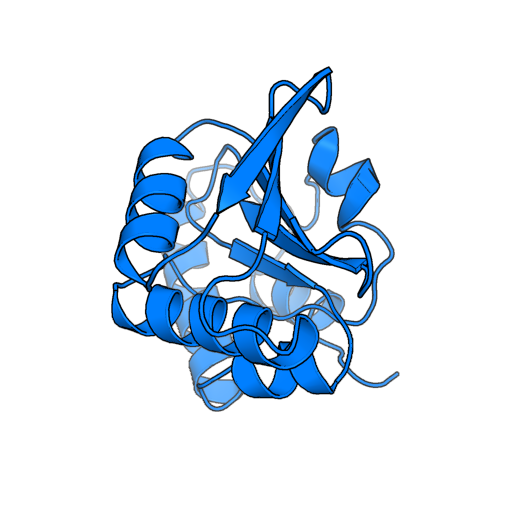 -1.057 -7.939 1.00 86.69 111 GLY A N 1
ATOM 885 C CA . GLY A 1 111 ? -10.550 -0.136 -8.821 1.00 86.69 111 GLY A CA 1
ATOM 886 C C . GLY A 1 111 ? -10.464 1.335 -8.399 1.00 86.69 111 GLY A C 1
ATOM 887 O O . GLY A 1 111 ? -10.838 2.199 -9.182 1.00 86.69 111 GLY A O 1
ATOM 888 N N . VAL A 1 112 ? -10.006 1.622 -7.176 1.00 88.94 112 VAL A N 1
ATOM 889 C CA . VAL A 1 112 ? -9.715 2.985 -6.700 1.00 88.94 112 VAL A CA 1
ATOM 890 C C . VAL A 1 112 ? -8.206 3.241 -6.666 1.00 88.94 112 VAL A C 1
ATOM 892 O O . VAL A 1 112 ? -7.771 4.332 -7.014 1.00 88.94 112 VAL A O 1
ATOM 895 N N . ALA A 1 113 ? -7.412 2.233 -6.289 1.00 87.06 113 ALA A N 1
ATOM 896 C CA . ALA A 1 113 ? -5.956 2.320 -6.173 1.00 87.06 113 ALA A CA 1
ATOM 897 C C . ALA A 1 113 ? -5.211 2.423 -7.521 1.00 87.06 113 ALA A C 1
ATOM 899 O O . ALA A 1 113 ? -4.058 2.843 -7.532 1.00 87.06 113 ALA A O 1
ATOM 900 N N . SER A 1 114 ? -5.844 2.063 -8.646 1.00 80.12 114 SER A N 1
ATOM 901 C CA . SER A 1 114 ? -5.315 2.267 -10.006 1.00 80.12 114 SER A CA 1
ATOM 902 C C . SER A 1 114 ? -6.145 3.344 -10.727 1.00 80.12 114 SER A C 1
ATOM 904 O O . SER A 1 114 ? -7.123 3.034 -11.410 1.00 80.12 114 SER A O 1
ATOM 906 N N . PRO A 1 115 ? -5.825 4.638 -10.525 1.00 70.50 115 PRO A N 1
ATOM 907 C CA . PRO A 1 115 ? -6.598 5.743 -11.094 1.00 70.50 115 PRO A CA 1
ATOM 908 C C . PRO A 1 115 ? -6.262 6.032 -12.561 1.00 70.50 115 PRO A C 1
ATOM 910 O O . PRO A 1 115 ? -6.997 6.766 -13.226 1.00 70.50 115 PRO A O 1
ATOM 913 N N . TYR A 1 116 ? -5.146 5.501 -13.063 1.00 72.62 116 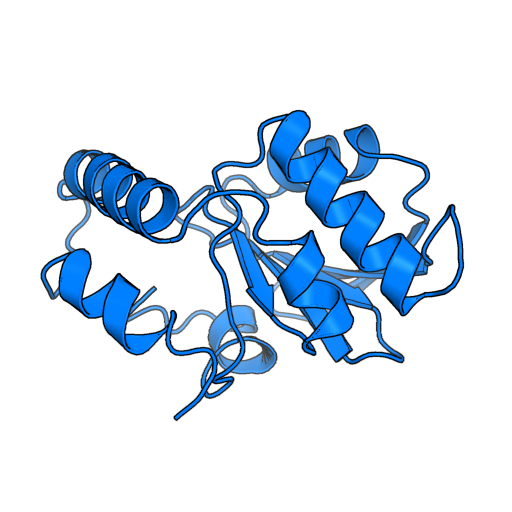TYR A N 1
ATOM 914 C CA . TYR A 1 116 ? -4.679 5.754 -14.419 1.00 72.62 116 TYR A CA 1
ATOM 915 C C . TYR A 1 116 ? -5.066 4.611 -15.363 1.00 72.62 116 TYR A C 1
ATOM 917 O O . TYR A 1 116 ? -5.100 3.450 -14.961 1.00 72.62 116 TYR A O 1
ATOM 925 N N . PRO A 1 117 ? -5.314 4.918 -16.646 1.00 71.94 117 PRO A N 1
ATOM 926 C CA . PRO A 1 117 ? -5.353 3.916 -17.701 1.00 71.94 117 PRO A CA 1
ATOM 927 C C . PRO A 1 117 ? -4.110 3.010 -17.682 1.00 71.94 117 PRO A C 1
ATOM 929 O O . PRO A 1 117 ? -2.989 3.481 -17.486 1.00 71.94 117 PRO A O 1
ATOM 932 N N . GLY A 1 118 ? -4.303 1.708 -17.909 1.00 69.12 118 GLY A N 1
ATOM 933 C CA . GLY A 1 118 ? -3.229 0.713 -17.789 1.00 69.12 118 GLY A CA 1
ATOM 934 C C . GLY A 1 118 ? -2.066 0.900 -18.773 1.00 69.12 118 GLY A C 1
ATOM 935 O O . GLY A 1 118 ? -0.960 0.443 -18.515 1.00 69.12 118 GLY A O 1
ATOM 936 N N .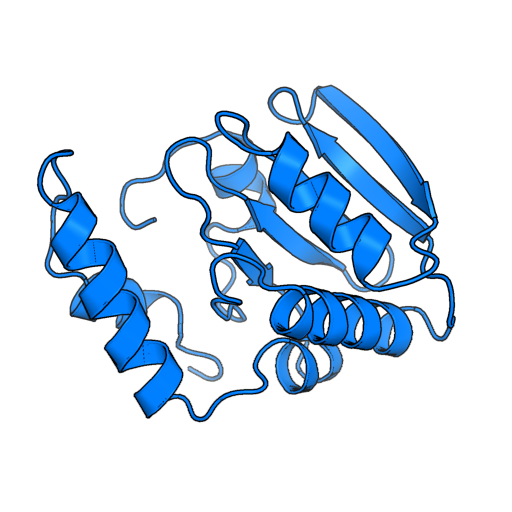 ASP A 1 119 ? -2.272 1.594 -19.891 1.00 66.12 119 ASP A N 1
ATOM 937 C CA . ASP A 1 119 ? -1.213 1.978 -20.829 1.00 66.12 119 ASP A CA 1
ATOM 938 C C . ASP A 1 119 ? -0.317 3.093 -20.273 1.00 66.12 119 ASP A C 1
ATOM 940 O O . ASP A 1 119 ? 0.904 3.015 -20.410 1.00 66.12 119 ASP A O 1
ATOM 944 N N . ILE A 1 120 ? -0.903 4.083 -19.591 1.00 68.19 120 ILE A N 1
ATOM 945 C CA . ILE A 1 120 ? -0.163 5.118 -18.854 1.00 68.19 120 ILE A CA 1
ATOM 946 C C . ILE A 1 120 ? 0.594 4.481 -17.690 1.00 68.19 120 ILE A C 1
ATOM 948 O O . ILE A 1 120 ? 1.763 4.807 -17.475 1.00 68.19 120 ILE A O 1
ATOM 952 N N . GLU A 1 121 ? -0.053 3.549 -16.985 1.00 69.56 121 GLU A N 1
ATOM 953 C CA . GLU A 1 121 ? 0.570 2.815 -15.888 1.00 69.56 121 GLU A CA 1
ATOM 954 C C . GLU A 1 121 ? 1.774 1.993 -16.396 1.00 69.56 121 GLU A C 1
ATOM 956 O O . GLU A 1 121 ? 2.896 2.100 -15.908 1.00 69.56 121 GLU A O 1
ATOM 961 N N . LYS A 1 122 ? 1.593 1.231 -17.474 1.00 70.44 122 LYS A N 1
ATOM 962 C CA . LYS A 1 122 ? 2.682 0.463 -18.078 1.00 70.44 122 LYS A CA 1
ATOM 963 C C . LYS A 1 122 ? 3.827 1.352 -18.569 1.00 70.44 122 LYS A C 1
ATOM 965 O O . LYS A 1 122 ? 4.989 1.052 -18.305 1.00 70.44 122 LYS A O 1
ATOM 970 N N . HIS A 1 123 ? 3.517 2.414 -19.315 1.00 69.62 123 HIS A N 1
ATOM 971 C CA . HIS A 1 123 ? 4.526 3.252 -19.965 1.00 69.62 123 HIS A CA 1
ATOM 972 C C . HIS A 1 123 ? 5.468 3.891 -18.950 1.00 69.62 123 HIS A C 1
ATOM 974 O O . HIS A 1 123 ? 6.684 3.755 -19.060 1.00 69.62 123 HIS A O 1
ATOM 980 N N . ARG A 1 124 ? 4.906 4.518 -17.918 1.00 67.06 124 ARG A N 1
ATOM 981 C CA . ARG A 1 124 ? 5.721 5.176 -16.904 1.00 67.06 124 ARG A CA 1
ATOM 982 C C . ARG A 1 124 ? 6.499 4.172 -16.037 1.00 67.06 124 ARG A C 1
ATOM 984 O O . ARG A 1 124 ? 7.519 4.536 -15.462 1.00 67.06 124 ARG A O 1
ATOM 991 N N . TYR A 1 125 ? 6.047 2.915 -15.945 1.00 71.00 125 TYR A N 1
ATOM 992 C CA . TYR A 1 125 ? 6.675 1.893 -15.089 1.00 71.00 125 TYR A CA 1
ATOM 993 C C . TYR A 1 125 ? 7.979 1.494 -15.747 1.00 71.00 125 TYR A C 1
ATOM 995 O O . TYR A 1 125 ? 9.028 1.465 -15.114 1.00 71.00 125 TYR A O 1
ATOM 1003 N N . ILE A 1 126 ? 7.894 1.277 -17.059 1.00 71.88 126 ILE A N 1
ATOM 1004 C CA . ILE A 1 126 ? 9.037 1.037 -17.921 1.00 71.88 126 ILE A CA 1
ATOM 1005 C C . ILE A 1 126 ? 10.002 2.227 -17.860 1.00 71.88 126 ILE A C 1
ATOM 1007 O O . ILE A 1 126 ? 11.180 1.999 -17.622 1.00 71.88 126 ILE A O 1
ATOM 1011 N N . GLU A 1 127 ? 9.537 3.478 -17.992 1.00 69.44 127 GLU A N 1
ATOM 1012 C CA . GLU A 1 127 ? 10.417 4.662 -17.918 1.00 69.44 127 GLU A CA 1
ATOM 1013 C C . GLU A 1 127 ? 11.197 4.743 -16.596 1.00 69.44 127 GLU A C 1
ATOM 1015 O O . GLU A 1 127 ? 12.425 4.842 -16.600 1.00 69.44 127 GLU A O 1
ATOM 1020 N N . GLU A 1 128 ? 10.510 4.657 -15.456 1.00 67.12 128 GLU A N 1
ATOM 1021 C CA . GLU A 1 128 ? 11.158 4.700 -14.141 1.00 67.12 128 GLU A CA 1
ATOM 1022 C C . GLU A 1 128 ? 12.117 3.523 -13.926 1.00 67.12 128 GLU A C 1
ATOM 1024 O O . GLU A 1 128 ? 13.175 3.686 -13.315 1.00 67.12 128 GLU A O 1
ATOM 1029 N N . MET A 1 129 ? 11.781 2.342 -14.450 1.00 66.06 129 MET A N 1
ATOM 1030 C CA . MET A 1 129 ? 12.639 1.167 -14.339 1.00 66.06 129 MET A CA 1
ATOM 1031 C C . MET A 1 129 ? 13.880 1.256 -15.226 1.00 66.06 129 MET A C 1
ATOM 1033 O O . MET A 1 129 ? 14.976 0.927 -14.775 1.00 66.06 129 MET A O 1
ATOM 1037 N N . MET A 1 130 ? 13.742 1.792 -16.440 1.00 66.94 130 MET A N 1
ATO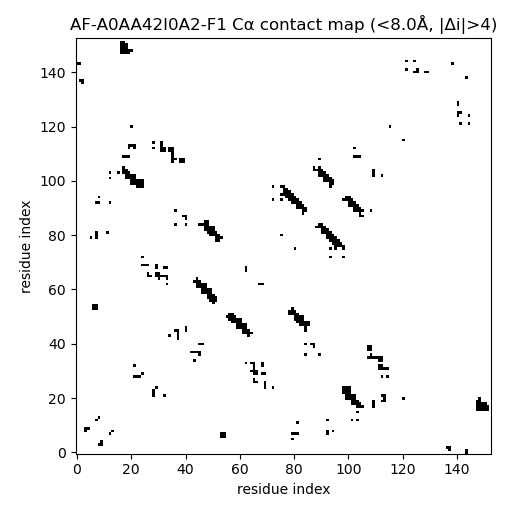M 1038 C CA . MET A 1 130 ? 14.863 2.070 -17.340 1.00 66.94 130 MET A CA 1
ATOM 1039 C C . MET A 1 130 ? 15.839 3.091 -16.741 1.00 66.94 130 MET A C 1
ATOM 1041 O O . MET A 1 130 ? 17.051 2.955 -16.891 1.00 66.94 130 MET A O 1
ATOM 1045 N N . HIS A 1 131 ? 15.349 4.085 -15.992 1.00 61.88 131 HIS A N 1
ATOM 1046 C CA . HIS A 1 131 ? 16.215 5.010 -15.252 1.00 61.88 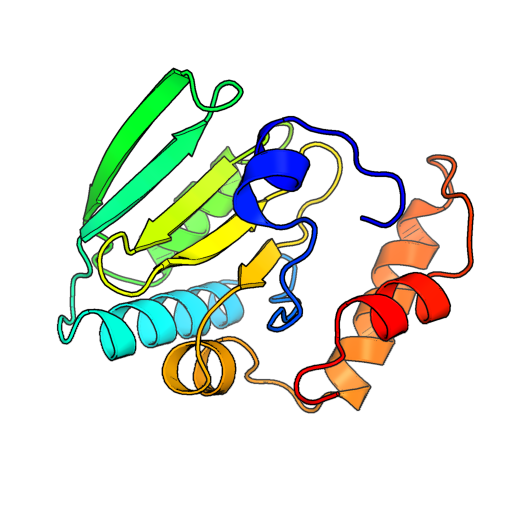131 HIS A CA 1
ATOM 1047 C C . HIS A 1 131 ? 17.010 4.336 -14.115 1.00 61.88 131 HIS A C 1
ATOM 1049 O O . HIS A 1 131 ? 18.003 4.898 -13.647 1.00 61.88 131 HIS A O 1
ATOM 1055 N N . ARG A 1 132 ? 16.607 3.132 -13.687 1.00 56.81 132 ARG A N 1
ATOM 1056 C CA . ARG A 1 132 ? 17.184 2.374 -12.564 1.00 56.81 132 ARG A CA 1
ATOM 1057 C C . ARG A 1 132 ? 17.981 1.137 -12.983 1.00 56.81 132 ARG A C 1
ATOM 1059 O O . ARG A 1 132 ? 18.582 0.503 -12.119 1.00 56.81 132 ARG A O 1
ATOM 1066 N N . GLU A 1 133 ? 18.092 0.834 -14.280 1.00 51.84 133 GLU A N 1
ATOM 1067 C CA . GLU A 1 133 ? 18.888 -0.291 -14.821 1.00 51.84 133 GLU A CA 1
ATOM 1068 C C . GLU A 1 133 ? 20.382 -0.263 -14.429 1.00 51.84 133 GLU A C 1
ATOM 1070 O O . GLU A 1 133 ? 21.089 -1.256 -14.592 1.00 51.84 133 GLU A O 1
ATOM 1075 N N . ALA A 1 134 ? 20.868 0.816 -13.806 1.00 49.62 134 ALA A N 1
ATOM 1076 C CA . ALA A 1 134 ? 22.168 0.846 -13.137 1.00 49.62 134 ALA A CA 1
ATOM 1077 C C . ALA A 1 134 ? 22.307 -0.149 -11.955 1.00 49.62 134 ALA A C 1
ATOM 1079 O O . ALA A 1 134 ? 23.427 -0.354 -11.487 1.00 49.62 134 ALA A O 1
ATOM 1080 N N . PHE A 1 135 ? 21.216 -0.768 -11.475 1.00 50.00 135 PHE A N 1
ATOM 1081 C CA . PHE A 1 135 ? 21.194 -1.609 -10.264 1.00 50.00 135 PHE A CA 1
ATOM 1082 C C . PHE A 1 135 ? 21.011 -3.127 -10.484 1.00 50.00 135 PHE A C 1
ATOM 1084 O O . PHE A 1 135 ? 20.875 -3.857 -9.507 1.00 50.00 135 PHE A O 1
ATOM 1091 N N . GLY A 1 136 ? 21.101 -3.633 -11.723 1.00 51.00 136 GLY A N 1
ATOM 1092 C CA . GLY A 1 136 ? 21.262 -5.079 -11.975 1.00 51.00 136 GLY A CA 1
ATOM 1093 C C . GLY A 1 136 ? 19.976 -5.918 -11.951 1.00 51.00 136 GLY A C 1
ATOM 1094 O O . GLY A 1 136 ? 19.940 -6.966 -11.313 1.00 51.00 136 GLY A O 1
ATOM 1095 N N . PHE A 1 137 ? 18.931 -5.483 -12.658 1.00 53.47 137 PHE A N 1
ATOM 1096 C CA . PHE A 1 137 ? 17.701 -6.265 -12.835 1.00 53.47 137 PHE A CA 1
ATOM 1097 C C . PHE A 1 137 ? 17.861 -7.386 -13.876 1.00 53.47 137 PHE A C 1
ATOM 1099 O O . PHE A 1 137 ? 18.276 -7.136 -15.007 1.00 53.47 137 PHE A O 1
ATOM 1106 N N . ASP A 1 138 ? 17.452 -8.610 -13.525 1.00 56.03 138 ASP A N 1
ATOM 1107 C CA . ASP A 1 138 ? 17.381 -9.756 -14.442 1.00 56.03 138 ASP A CA 1
ATOM 1108 C C . ASP A 1 138 ? 16.020 -9.791 -15.171 1.00 56.03 138 ASP A C 1
ATOM 1110 O O . ASP A 1 138 ? 15.109 -10.544 -14.819 1.00 56.03 138 ASP A O 1
ATOM 1114 N N . GLY A 1 139 ? 15.870 -8.960 -16.208 1.00 57.84 139 GLY A N 1
ATOM 1115 C CA . GLY A 1 139 ? 14.755 -9.022 -17.166 1.00 57.84 139 GLY A CA 1
ATOM 1116 C C . GLY A 1 139 ? 14.220 -7.655 -17.615 1.00 57.84 139 GLY A C 1
ATOM 1117 O O . GLY A 1 139 ? 14.397 -6.669 -16.904 1.00 57.84 139 GLY A O 1
ATOM 1118 N N . PRO A 1 140 ? 13.553 -7.571 -18.786 1.00 68.00 140 PRO A N 1
ATOM 1119 C CA . PRO A 1 140 ? 12.990 -6.314 -19.272 1.00 68.00 140 PRO A CA 1
ATOM 1120 C C . PRO A 1 140 ? 11.820 -5.861 -18.374 1.00 68.00 140 PRO A C 1
ATOM 1122 O O . PRO A 1 140 ? 10.974 -6.702 -18.031 1.00 68.00 140 PRO A O 1
ATOM 1125 N N . PRO A 1 141 ? 11.711 -4.566 -18.017 1.00 67.12 141 PRO A N 1
ATOM 1126 C CA . PRO A 1 141 ? 10.631 -4.031 -17.179 1.00 67.12 141 PRO A CA 1
ATOM 1127 C C . PRO A 1 141 ? 9.226 -4.432 -17.651 1.00 67.12 141 PRO A C 1
ATOM 1129 O O . PRO A 1 141 ? 8.339 -4.721 -16.851 1.00 67.12 141 PRO A O 1
ATOM 1132 N N . GLU A 1 142 ? 9.015 -4.553 -18.959 1.00 71.12 142 GLU A N 1
ATOM 1133 C CA . GLU A 1 142 ? 7.761 -5.010 -19.557 1.00 71.12 142 GLU A CA 1
ATOM 1134 C C . GLU A 1 142 ? 7.332 -6.400 -19.072 1.00 71.12 142 GLU A C 1
ATOM 1136 O O . GLU A 1 142 ? 6.137 -6.635 -18.871 1.00 71.12 142 GLU A O 1
ATOM 1141 N N . ALA A 1 143 ? 8.283 -7.324 -18.908 1.00 67.81 143 ALA A N 1
ATOM 1142 C CA . ALA A 1 143 ? 8.007 -8.685 -18.458 1.00 67.81 143 ALA A CA 1
ATOM 1143 C C . ALA A 1 143 ? 7.640 -8.714 -16.971 1.00 67.81 143 ALA A C 1
ATOM 1145 O O . ALA A 1 143 ? 6.742 -9.459 -16.574 1.00 67.81 143 ALA A O 1
ATOM 1146 N N . ILE A 1 144 ? 8.288 -7.862 -16.171 1.00 66.00 144 ILE A N 1
ATOM 1147 C CA . ILE A 1 144 ? 7.974 -7.687 -14.752 1.00 66.00 144 ILE A CA 1
ATOM 1148 C C . ILE A 1 144 ? 6.564 -7.119 -14.614 1.00 66.00 144 ILE A C 1
ATOM 1150 O O . ILE A 1 144 ? 5.734 -7.730 -13.949 1.00 66.00 144 ILE A O 1
ATOM 1154 N N . TYR A 1 145 ? 6.254 -6.026 -15.316 1.00 68.38 145 TYR A N 1
ATOM 1155 C CA . TYR A 1 145 ? 4.916 -5.441 -15.316 1.00 68.38 145 TYR A CA 1
ATOM 1156 C C . TYR A 1 145 ? 3.858 -6.488 -15.684 1.00 68.38 145 TYR A C 1
ATOM 1158 O O . TYR A 1 145 ? 2.914 -6.702 -14.927 1.00 68.38 145 TYR A O 1
ATOM 1166 N N . ALA A 1 146 ? 4.033 -7.203 -16.801 1.00 69.06 146 ALA A N 1
ATOM 1167 C CA . ALA A 1 146 ? 3.060 -8.177 -17.299 1.00 69.06 146 ALA A CA 1
ATOM 1168 C C . ALA A 1 146 ? 2.803 -9.361 -16.347 1.00 69.06 146 ALA A C 1
ATOM 1170 O O . ALA A 1 146 ? 1.683 -9.865 -16.295 1.00 69.06 146 ALA A O 1
ATOM 1171 N N . ALA A 1 147 ? 3.805 -9.809 -15.585 1.00 65.25 147 ALA A N 1
ATOM 1172 C CA . ALA A 1 147 ? 3.653 -10.935 -14.663 1.00 65.25 147 ALA A CA 1
ATOM 1173 C C . ALA A 1 147 ? 2.789 -10.613 -13.430 1.00 65.25 147 ALA A C 1
ATOM 1175 O O . ALA A 1 147 ? 2.315 -11.529 -12.758 1.00 65.25 147 ALA A O 1
ATOM 1176 N N . ILE A 1 148 ? 2.611 -9.328 -13.118 1.00 61.19 148 ILE A N 1
ATOM 1177 C CA . ILE A 1 148 ? 2.103 -8.866 -11.820 1.00 61.19 148 ILE A CA 1
ATOM 1178 C C . ILE A 1 148 ? 0.829 -8.032 -12.004 1.00 61.19 148 ILE A C 1
ATOM 1180 O O . ILE A 1 148 ? -0.075 -8.096 -11.178 1.00 61.19 148 ILE A O 1
ATOM 1184 N N . SER A 1 149 ? 0.717 -7.328 -13.135 1.00 60.97 149 SER A N 1
ATOM 1185 C CA . SER A 1 149 ? -0.449 -6.533 -13.543 1.00 60.97 149 SER A CA 1
ATOM 1186 C C . SER A 1 149 ? -1.604 -7.358 -14.116 1.00 60.97 149 SER A C 1
ATOM 1188 O O . SER A 1 149 ? -2.449 -6.800 -14.806 1.00 60.97 149 SER A O 1
ATOM 1190 N N . ASN A 1 150 ? -1.674 -8.670 -13.869 1.00 54.31 150 ASN A N 1
ATOM 1191 C CA . ASN A 1 150 ? -2.721 -9.519 -14.431 1.00 54.31 150 ASN A CA 1
ATOM 1192 C C . ASN A 1 150 ? -3.928 -9.607 -13.485 1.00 54.31 150 ASN A C 1
ATOM 1194 O O . ASN A 1 150 ? -3.967 -10.500 -12.643 1.00 54.31 150 ASN A O 1
ATOM 1198 N N . PRO A 1 151 ? -4.944 -8.734 -13.596 1.00 49.09 151 PRO A N 1
ATOM 1199 C CA . PRO A 1 151 ? -5.950 -8.613 -12.558 1.00 49.09 151 PRO A CA 1
ATOM 1200 C C . PRO A 1 151 ? -7.026 -9.706 -12.692 1.00 49.09 151 PRO A C 1
ATOM 1202 O O . PRO A 1 151 ? -7.912 -9.770 -11.845 1.00 49.09 151 PRO A O 1
ATOM 1205 N N . PHE A 1 152 ? -6.983 -10.537 -13.754 1.00 46.22 152 PHE A N 1
ATOM 1206 C CA . PHE A 1 152 ? -8.039 -11.492 -14.126 1.00 46.22 152 PHE A CA 1
ATOM 1207 C C . PHE A 1 152 ? -7.570 -12.646 -15.047 1.00 46.22 152 PHE A C 1
ATOM 1209 O O . PHE A 1 152 ? -8.154 -12.846 -16.115 1.00 46.22 152 PHE A O 1
ATOM 1216 N N . SER A 1 153 ? -6.560 -13.430 -14.662 1.00 37.91 153 SER A N 1
ATOM 1217 C CA . SER A 1 153 ? -6.378 -14.786 -15.234 1.00 37.91 153 SER A CA 1
ATOM 1218 C C . SER A 1 153 ? -7.036 -15.862 -14.392 1.00 37.91 153 SER A C 1
ATOM 1220 O O . SER A 1 153 ? -6.796 -15.834 -13.165 1.00 37.91 153 SER A O 1
#

Solvent-accessible surface area (backbone atoms only — not comparable to full-atom values): 8408 Å² total; per-residue (Å²): 106,84,87,56,76,48,62,54,48,55,71,75,47,61,93,56,54,40,33,42,73,34,54,61,59,44,67,67,48,17,37,31,45,40,51,14,44,19,64,70,60,77,29,81,53,29,69,26,41,38,32,25,74,76,68,75,42,75,44,86,43,73,37,71,46,27,63,53,48,34,50,51,54,68,68,29,70,72,32,54,36,36,43,29,34,78,91,72,63,27,32,38,36,35,40,43,92,39,73,46,31,42,35,34,38,53,70,78,29,46,68,36,37,51,81,62,59,68,67,62,50,50,52,53,50,36,53,60,45,62,76,47,58,89,72,73,72,93,67,61,53,67,58,47,49,60,76,42,59,43,74,81,125

Radius of gyration: 14.36 Å; Cα contacts (8 Å, |Δi|>4): 276; chains: 1; bounding box: 38×29×35 Å

Foldseek 3Di:
DVVDPQLCCVVQPPPAQAKAKQALPDLVLLQLQLVLQCQVQVHCWHWKWKAWPSRPDTDTDTRNGSVVVVVVLVVCAQTWIWIARVVQSWIWTADNHDSIIMTGGDPSNVVSSCPDDVVVRLVVQQVVVVVVVVPDDDDRSNVVCVVRVRNDD

pLDDT: mean 79.93, std 14.9, range [37.91, 97.88]